Protein AF-A0A4P9YI25-F1 (afdb_monomer)

Structure (mmCIF, N/CA/C/O backbone):
data_AF-A0A4P9YI25-F1
#
_entry.id   AF-A0A4P9YI25-F1
#
loop_
_atom_site.group_PDB
_atom_site.id
_atom_site.type_symbol
_atom_site.label_atom_id
_atom_site.label_alt_id
_atom_site.label_comp_id
_atom_site.label_asym_id
_atom_site.label_entity_id
_atom_site.label_seq_id
_atom_site.pdbx_PDB_ins_code
_atom_site.Cartn_x
_atom_site.Cartn_y
_atom_site.Cartn_z
_atom_site.occupancy
_atom_site.B_iso_or_equiv
_atom_site.auth_seq_id
_atom_site.auth_comp_id
_atom_site.auth_asym_id
_atom_site.auth_atom_id
_atom_site.pdbx_PDB_model_num
ATOM 1 N N . ILE A 1 1 ? -10.752 4.675 5.707 1.00 83.19 1 ILE A N 1
ATOM 2 C CA . ILE A 1 1 ? -9.332 4.410 5.353 1.00 83.19 1 ILE A CA 1
ATOM 3 C C . ILE A 1 1 ? -9.254 3.033 4.707 1.00 83.19 1 ILE A C 1
ATOM 5 O O . ILE A 1 1 ? -9.819 2.102 5.271 1.00 83.19 1 ILE A O 1
ATOM 9 N N . LYS A 1 2 ? -8.596 2.893 3.549 1.00 87.06 2 LYS A N 1
ATOM 10 C CA . LYS A 1 2 ? -8.360 1.588 2.913 1.00 87.06 2 LYS A CA 1
ATOM 11 C C . LYS A 1 2 ? -7.051 0.998 3.466 1.00 87.06 2 LYS A C 1
ATOM 13 O O . LYS A 1 2 ? -5.986 1.517 3.168 1.00 87.06 2 LYS A O 1
ATOM 18 N N . LEU A 1 3 ? -7.127 -0.038 4.310 1.00 88.19 3 LEU A N 1
ATOM 19 C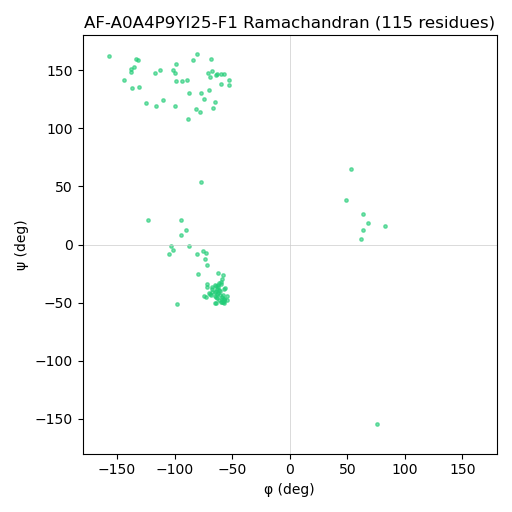 CA . LEU A 1 3 ? -5.961 -0.593 5.034 1.00 88.19 3 LEU A CA 1
ATOM 20 C C . LEU A 1 3 ? -5.086 -1.549 4.203 1.00 88.19 3 LEU A C 1
ATOM 22 O O . LEU A 1 3 ? -4.026 -1.964 4.662 1.00 88.19 3 LEU A O 1
ATOM 26 N N . HIS A 1 4 ? -5.535 -1.917 3.003 1.00 88.12 4 HIS A N 1
ATOM 27 C CA . HIS A 1 4 ? -4.837 -2.830 2.092 1.00 88.12 4 HIS A CA 1
ATOM 28 C C . HIS A 1 4 ? -4.565 -2.193 0.726 1.00 88.12 4 HIS A C 1
ATOM 30 O O . HIS A 1 4 ? -4.339 -2.900 -0.252 1.00 88.12 4 HIS A O 1
ATOM 36 N N . GLY A 1 5 ? -4.575 -0.861 0.655 1.00 87.25 5 GLY A N 1
ATOM 37 C CA . GLY A 1 5 ? -4.484 -0.141 -0.609 1.00 87.25 5 GLY A CA 1
ATOM 38 C C . GLY A 1 5 ? -5.794 -0.171 -1.397 1.00 87.25 5 GLY A C 1
ATOM 39 O O . GLY A 1 5 ? -6.882 -0.260 -0.819 1.00 87.25 5 GLY A O 1
ATOM 40 N N . SER A 1 6 ? -5.696 -0.039 -2.714 1.00 86.31 6 SER A N 1
ATOM 41 C CA . SER A 1 6 ? -6.832 0.211 -3.594 1.00 86.31 6 SER A CA 1
ATOM 42 C C . SER A 1 6 ? -6.578 -0.231 -5.037 1.00 86.31 6 SER A C 1
ATOM 44 O O . SER A 1 6 ? -5.443 -0.468 -5.439 1.00 86.31 6 SER A O 1
ATOM 46 N N . LEU A 1 7 ? -7.665 -0.380 -5.800 1.00 90.31 7 LEU A N 1
ATOM 47 C CA . LEU A 1 7 ? -7.645 -0.753 -7.223 1.00 90.31 7 LEU A CA 1
ATOM 48 C C . LEU A 1 7 ? -7.890 0.439 -8.160 1.00 90.31 7 LEU A C 1
ATOM 50 O O . LEU A 1 7 ? -7.898 0.270 -9.367 1.00 90.31 7 LEU A O 1
ATOM 54 N N . ASP A 1 8 ? -8.105 1.630 -7.604 1.00 92.75 8 ASP A N 1
ATOM 55 C CA . ASP A 1 8 ? -8.217 2.885 -8.361 1.00 92.75 8 ASP A CA 1
ATOM 56 C C . ASP A 1 8 ? -6.856 3.362 -8.887 1.00 92.75 8 ASP A C 1
ATOM 58 O O . ASP A 1 8 ? -6.793 4.234 -9.742 1.00 92.75 8 ASP A O 1
ATOM 62 N N . GLN A 1 9 ? -5.762 2.773 -8.403 1.00 94.56 9 GLN A N 1
ATOM 63 C CA . GLN A 1 9 ? -4.411 3.165 -8.757 1.00 94.56 9 GLN A CA 1
ATOM 64 C C . GLN A 1 9 ? -3.537 1.954 -9.058 1.00 94.56 9 GLN A C 1
ATOM 66 O O . GLN A 1 9 ? -3.704 0.869 -8.493 1.00 94.56 9 GLN A O 1
ATOM 71 N N . VAL A 1 10 ? -2.531 2.179 -9.894 1.00 95.56 10 VAL A N 1
ATOM 72 C CA . VAL A 1 10 ? -1.430 1.254 -10.155 1.00 95.56 10 VAL A CA 1
ATOM 73 C C . VAL A 1 10 ? -0.124 1.830 -9.620 1.00 95.56 10 VAL A C 1
ATOM 75 O O . VAL A 1 10 ? 0.064 3.043 -9.546 1.00 95.56 10 VAL A O 1
ATOM 78 N N . ARG A 1 11 ? 0.798 0.957 -9.215 1.00 94.94 11 ARG A N 1
ATOM 79 C CA . ARG A 1 11 ? 2.088 1.320 -8.626 1.00 94.94 11 ARG A CA 1
ATOM 80 C C . ARG A 1 11 ? 3.227 0.569 -9.301 1.00 94.94 11 ARG A C 1
ATOM 82 O O . ARG A 1 11 ? 3.157 -0.643 -9.492 1.00 94.94 11 ARG A O 1
ATOM 89 N N . CYS A 1 12 ? 4.308 1.283 -9.600 1.00 95.88 12 CYS A N 1
ATOM 90 C CA . CYS A 1 12 ? 5.532 0.681 -10.119 1.00 95.88 12 CYS A CA 1
ATOM 91 C C . CYS A 1 12 ? 6.332 -0.006 -9.009 1.00 95.88 12 CYS A C 1
ATOM 93 O O . CYS A 1 12 ? 6.654 0.610 -7.991 1.00 95.88 12 CYS A O 1
ATOM 95 N N . MET A 1 13 ? 6.744 -1.252 -9.243 1.00 92.50 13 MET A N 1
ATOM 96 C CA . MET A 1 13 ? 7.575 -2.005 -8.294 1.00 92.50 13 MET A CA 1
ATOM 97 C C . MET A 1 13 ? 9.028 -1.518 -8.203 1.00 92.50 13 MET A C 1
ATOM 99 O O . MET A 1 13 ? 9.722 -1.843 -7.244 1.00 92.50 13 MET A O 1
ATOM 103 N N . THR A 1 14 ? 9.502 -0.746 -9.182 1.00 94.50 14 THR A N 1
ATOM 104 C CA . THR A 1 14 ? 10.895 -0.279 -9.238 1.00 94.50 14 THR A CA 1
ATOM 105 C C . THR A 1 14 ? 11.052 1.136 -8.694 1.00 94.50 14 THR A C 1
ATOM 107 O O . THR A 1 14 ? 11.902 1.371 -7.842 1.00 94.50 14 THR A O 1
ATOM 110 N N . CYS A 1 15 ? 10.245 2.090 -9.167 1.00 94.44 15 CYS A N 1
ATOM 111 C CA . CYS A 1 15 ? 10.366 3.495 -8.762 1.00 94.44 15 CYS A CA 1
ATOM 112 C C . CYS A 1 15 ? 9.329 3.940 -7.725 1.00 94.44 15 CYS A C 1
ATOM 114 O O . CYS A 1 15 ? 9.401 5.071 -7.261 1.00 94.44 15 CYS A O 1
ATOM 116 N N . SER A 1 16 ? 8.372 3.081 -7.353 1.00 93.38 16 SER A N 1
ATOM 117 C CA . SER A 1 16 ? 7.270 3.399 -6.432 1.00 93.38 16 SER A CA 1
ATOM 118 C C . SER A 1 16 ? 6.300 4.503 -6.873 1.00 93.38 16 SER A C 1
ATOM 120 O O . SER A 1 16 ? 5.388 4.802 -6.102 1.00 93.38 16 SER A O 1
ATOM 122 N N . ASN A 1 17 ? 6.423 5.058 -8.086 1.00 94.81 17 ASN A N 1
ATOM 123 C CA . ASN A 1 17 ? 5.420 5.985 -8.619 1.00 94.81 17 ASN A CA 1
ATOM 124 C C . ASN A 1 17 ? 4.050 5.312 -8.719 1.00 94.81 17 ASN A C 1
ATOM 126 O O . ASN A 1 17 ? 3.956 4.110 -8.989 1.00 94.81 17 ASN A O 1
ATOM 130 N N . THR A 1 18 ? 3.015 6.117 -8.501 1.00 94.62 18 THR A N 1
ATOM 131 C CA . THR A 1 18 ? 1.610 5.718 -8.585 1.00 94.62 18 THR A CA 1
ATOM 132 C C . THR A 1 18 ? 0.920 6.492 -9.697 1.00 94.62 18 THR A C 1
ATOM 134 O O . THR A 1 18 ? 1.288 7.633 -9.977 1.00 94.62 18 THR A O 1
ATOM 137 N N . PHE A 1 19 ? -0.048 5.846 -10.335 1.00 94.81 19 PHE A N 1
ATOM 138 C CA . PHE A 1 19 ? -0.850 6.391 -11.426 1.00 94.81 19 PHE A CA 1
ATOM 139 C C . PHE A 1 19 ? -2.301 5.976 -11.201 1.00 94.81 19 PHE A C 1
ATOM 141 O O . PHE A 1 19 ? -2.544 4.925 -10.602 1.00 94.81 19 PHE A O 1
ATOM 148 N N . GLU A 1 20 ? -3.250 6.782 -11.665 1.00 96.31 20 GLU A N 1
ATOM 149 C CA . GLU A 1 20 ? -4.650 6.357 -11.722 1.00 96.31 20 GLU A CA 1
ATOM 150 C C . GLU A 1 20 ? -4.785 5.173 -12.684 1.00 96.31 20 GLU A C 1
ATOM 152 O O . GLU A 1 20 ? -4.031 5.048 -13.654 1.00 96.31 20 GLU A O 1
ATOM 157 N N . ILE A 1 21 ? -5.709 4.267 -12.379 1.00 94.88 21 ILE A N 1
ATOM 158 C CA . ILE A 1 21 ? -6.011 3.150 -13.266 1.00 94.88 21 ILE A CA 1
ATOM 159 C C . ILE A 1 21 ? -6.710 3.666 -14.532 1.00 94.88 21 ILE A C 1
ATOM 161 O O . ILE A 1 21 ? -7.504 4.602 -14.486 1.00 94.88 21 ILE A O 1
ATOM 165 N N . GLU A 1 22 ? -6.414 3.033 -15.663 1.00 95.56 22 GLU A N 1
ATOM 166 C CA . GLU A 1 22 ? -6.999 3.343 -16.974 1.00 95.56 22 GLU A CA 1
ATOM 167 C C . GLU A 1 22 ? -7.450 2.030 -17.617 1.00 95.56 22 GLU A C 1
ATOM 169 O O . GLU A 1 22 ? -6.925 0.972 -17.260 1.00 95.56 22 GLU A O 1
ATOM 174 N N . ASP A 1 23 ? -8.367 2.090 -18.582 1.00 95.62 23 ASP A N 1
ATOM 175 C CA . ASP A 1 23 ? -8.907 0.899 -19.257 1.00 95.62 23 ASP A CA 1
ATOM 176 C C . ASP A 1 23 ? -7.799 0.043 -19.891 1.00 95.62 23 ASP A C 1
ATOM 178 O O . ASP A 1 23 ? -7.798 -1.177 -19.754 1.00 95.62 23 ASP A O 1
ATOM 182 N N . SER A 1 24 ? -6.768 0.683 -20.452 1.00 94.50 24 SER A N 1
ATOM 183 C CA . SER A 1 24 ? -5.584 0.016 -21.013 1.00 94.50 24 SER A CA 1
ATOM 184 C C . SER A 1 24 ? -4.809 -0.822 -19.984 1.00 94.50 24 SER A C 1
ATOM 186 O O . SER A 1 24 ? -4.252 -1.872 -20.310 1.00 94.50 24 SER A O 1
ATOM 188 N N . HIS A 1 25 ? -4.775 -0.382 -18.721 1.00 95.69 25 HIS A N 1
ATOM 189 C CA . HIS A 1 25 ? -4.176 -1.156 -17.639 1.00 95.69 25 HIS A CA 1
ATOM 190 C C . HIS A 1 25 ? -5.019 -2.395 -17.341 1.00 95.69 25 HIS A C 1
ATOM 192 O O . HIS A 1 25 ? -4.460 -3.469 -17.134 1.00 95.69 25 HIS A O 1
ATOM 198 N N . VAL A 1 26 ? -6.347 -2.243 -17.315 1.00 94.88 26 VAL A N 1
ATOM 199 C CA . VAL A 1 26 ? -7.283 -3.337 -17.031 1.00 94.88 26 VAL A CA 1
ATOM 200 C C . VAL A 1 26 ? -7.197 -4.405 -18.116 1.00 94.88 26 VAL A C 1
ATOM 202 O O . VAL A 1 26 ? -6.968 -5.562 -17.779 1.00 94.88 26 VAL A O 1
ATOM 205 N N . GLU A 1 27 ? -7.271 -4.013 -19.390 1.00 96.31 27 GLU A N 1
ATOM 206 C CA . GLU A 1 27 ? -7.130 -4.915 -20.542 1.00 96.31 27 GLU A CA 1
ATOM 207 C C . GLU A 1 27 ? -5.818 -5.714 -20.468 1.00 96.31 27 GLU A C 1
ATOM 209 O O . GLU A 1 27 ? -5.823 -6.941 -20.540 1.00 96.31 27 GLU A O 1
ATOM 214 N N . SER A 1 28 ? -4.695 -5.036 -20.204 1.00 95.31 28 SER A N 1
ATOM 215 C CA . SER A 1 28 ? -3.387 -5.688 -20.036 1.00 95.31 28 SER A CA 1
ATOM 216 C C . SER A 1 28 ? -3.392 -6.726 -18.904 1.00 95.31 28 SER A C 1
ATOM 218 O O . SER A 1 28 ? -2.895 -7.842 -19.073 1.00 95.31 28 SER A O 1
ATOM 220 N N . PHE A 1 29 ? -3.998 -6.398 -17.756 1.00 95.19 29 PHE A N 1
ATOM 221 C CA . PHE A 1 29 ? -4.099 -7.330 -16.633 1.00 95.19 29 PHE A CA 1
ATOM 222 C C . PHE A 1 29 ? -5.008 -8.528 -16.934 1.00 95.19 29 PHE A C 1
ATOM 224 O O . PHE A 1 29 ? -4.697 -9.635 -16.490 1.00 95.19 29 PHE A O 1
ATOM 231 N N . GLU A 1 30 ? -6.100 -8.335 -17.675 1.00 95.56 30 GLU A N 1
ATOM 232 C CA . GLU A 1 30 ? -6.995 -9.417 -18.107 1.00 95.56 30 GLU A CA 1
ATOM 233 C C . GLU A 1 30 ? -6.297 -10.391 -19.062 1.00 95.56 30 GLU A C 1
ATOM 235 O O . GLU A 1 30 ? -6.496 -11.604 -18.968 1.00 95.56 30 GLU A O 1
ATOM 240 N N . GLU A 1 31 ? -5.403 -9.883 -19.909 1.00 96.81 31 GLU A N 1
ATOM 241 C CA . GLU A 1 31 ? -4.542 -10.690 -20.777 1.00 96.81 31 GLU A CA 1
ATOM 242 C C . GLU A 1 31 ? -3.371 -11.360 -20.030 1.00 96.81 31 GLU A C 1
ATOM 244 O O . GLU A 1 31 ? -2.642 -12.174 -20.600 1.00 96.81 31 GLU A O 1
ATOM 249 N N . GLY A 1 32 ? -3.192 -11.062 -18.738 1.00 95.62 32 GLY A N 1
ATOM 250 C CA . GLY A 1 32 ? -2.128 -11.620 -17.902 1.00 95.62 32 GLY A CA 1
ATOM 251 C C . GLY A 1 32 ? -0.784 -10.900 -18.033 1.00 95.62 32 GLY A C 1
ATOM 252 O O . GLY A 1 32 ? 0.241 -11.431 -17.591 1.00 95.62 32 GLY A O 1
ATOM 253 N N . PHE A 1 33 ? -0.770 -9.696 -18.605 1.00 95.12 33 PHE A N 1
ATOM 254 C CA . PHE A 1 33 ? 0.419 -8.865 -18.739 1.00 95.12 33 PHE A CA 1
ATOM 255 C C . PHE A 1 33 ? 0.481 -7.782 -17.657 1.00 95.12 33 PHE A C 1
ATOM 257 O O . PHE A 1 33 ? -0.521 -7.262 -17.172 1.00 95.12 33 PHE A O 1
ATOM 264 N N . ALA A 1 34 ? 1.705 -7.438 -17.253 1.00 95.25 34 ALA A N 1
ATOM 265 C CA . ALA A 1 34 ? 1.958 -6.293 -16.391 1.00 95.25 34 ALA A CA 1
ATOM 266 C C . ALA A 1 34 ? 2.438 -5.126 -17.272 1.00 95.25 34 ALA A C 1
ATOM 268 O O . ALA A 1 34 ? 3.476 -5.267 -17.924 1.00 95.25 34 ALA A O 1
ATOM 269 N N . PRO A 1 35 ? 1.728 -3.986 -17.316 1.00 96.31 35 PRO A N 1
ATOM 270 C CA . PRO A 1 35 ? 2.127 -2.858 -18.144 1.00 96.31 35 PRO A CA 1
ATOM 271 C C . PRO A 1 35 ? 3.426 -2.221 -17.632 1.00 96.31 35 PRO A C 1
ATOM 273 O O . PRO A 1 35 ? 3.724 -2.226 -16.433 1.00 96.31 35 PRO A O 1
ATOM 276 N N . GLU A 1 36 ? 4.222 -1.666 -18.543 1.00 96.81 36 GLU A N 1
ATOM 277 C CA . GLU A 1 36 ? 5.463 -0.972 -18.197 1.00 96.81 36 GLU A CA 1
ATOM 278 C C . GLU A 1 36 ? 5.195 0.372 -17.508 1.00 96.81 36 GLU A C 1
ATOM 280 O O . GLU A 1 36 ? 4.241 1.088 -17.804 1.00 96.81 36 GLU A O 1
ATOM 285 N N . CYS A 1 37 ? 6.080 0.761 -16.592 1.00 97.81 37 CYS A 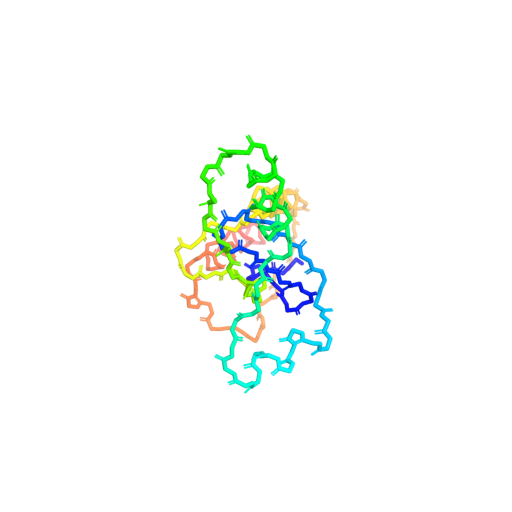N 1
ATOM 286 C CA . CYS A 1 37 ? 5.995 2.054 -15.933 1.00 97.81 37 CYS A CA 1
ATOM 287 C C . CYS A 1 37 ? 6.505 3.169 -16.849 1.00 97.81 37 CYS A C 1
ATOM 289 O O . CYS A 1 37 ? 7.712 3.283 -17.089 1.00 97.81 37 CYS A O 1
ATOM 291 N N . ILE A 1 38 ? 5.606 4.068 -17.252 1.00 96.50 38 ILE A N 1
ATOM 292 C CA . ILE A 1 38 ? 5.938 5.200 -18.124 1.00 96.50 38 ILE A CA 1
ATOM 293 C C . ILE A 1 38 ? 7.040 6.096 -17.541 1.00 96.50 38 ILE A C 1
ATOM 295 O O . ILE A 1 38 ? 7.967 6.482 -18.249 1.00 96.50 38 ILE A O 1
ATOM 299 N N . SER A 1 39 ? 7.046 6.331 -16.222 1.00 97.38 39 SER A N 1
ATOM 300 C CA . SER A 1 39 ? 8.128 7.090 -15.576 1.00 97.38 39 SER A CA 1
ATOM 301 C C . SER A 1 39 ? 9.485 6.389 -15.677 1.00 97.38 39 SER A C 1
ATOM 303 O O . SER A 1 39 ? 10.514 7.055 -15.803 1.00 97.38 39 SER A O 1
ATOM 305 N N . CYS A 1 40 ? 9.516 5.053 -15.613 1.00 97.81 40 CYS A N 1
ATOM 306 C CA . CYS A 1 40 ? 10.750 4.291 -15.795 1.00 97.81 40 CYS A CA 1
ATOM 307 C C . CYS A 1 40 ? 11.225 4.343 -17.252 1.00 97.81 40 CYS A C 1
ATOM 309 O O . CYS A 1 40 ? 12.420 4.539 -17.474 1.00 97.81 40 CYS A O 1
ATOM 311 N N . VAL A 1 41 ? 10.309 4.228 -18.220 1.00 97.62 41 VAL A N 1
ATOM 312 C CA . VAL A 1 41 ? 10.605 4.350 -19.658 1.00 97.62 41 VAL A CA 1
ATOM 313 C C . VAL A 1 41 ? 11.187 5.729 -19.974 1.00 97.62 41 VAL A C 1
ATOM 315 O O . VAL A 1 41 ? 12.263 5.838 -20.564 1.00 97.62 41 VAL A O 1
ATOM 318 N N . GLU A 1 42 ? 10.546 6.802 -19.508 1.00 97.19 42 GLU A N 1
ATOM 319 C CA . GLU A 1 42 ? 11.035 8.170 -19.703 1.00 97.19 42 GLU A CA 1
ATOM 320 C C . GLU A 1 42 ? 12.399 8.404 -19.047 1.00 97.19 42 GLU A C 1
ATOM 322 O O . GLU A 1 42 ? 13.283 9.045 -19.628 1.00 97.19 42 GLU A O 1
ATOM 327 N N . TYR A 1 43 ? 12.594 7.883 -17.832 1.00 96.69 43 TYR A N 1
ATOM 328 C CA . TYR A 1 43 ? 13.876 7.973 -17.141 1.00 96.69 43 TYR A CA 1
ATOM 329 C C . TYR A 1 43 ? 14.975 7.229 -17.905 1.00 96.69 43 TYR A C 1
ATOM 331 O O . TYR A 1 43 ? 16.083 7.751 -18.063 1.00 96.69 43 TYR A O 1
ATOM 339 N N . GLN A 1 44 ? 14.671 6.035 -18.418 1.00 97.62 44 GLN A N 1
ATOM 340 C CA . GLN A 1 44 ? 15.590 5.248 -19.231 1.00 97.62 44 GLN A CA 1
ATOM 341 C C . GLN A 1 44 ? 15.968 5.995 -20.516 1.00 97.62 44 GLN A C 1
ATOM 343 O O . GLN A 1 44 ? 17.159 6.143 -20.800 1.00 97.62 44 GLN A O 1
ATOM 348 N N . LYS A 1 45 ? 14.987 6.551 -21.237 1.00 97.38 45 LYS A N 1
ATOM 349 C CA . LYS A 1 45 ? 15.208 7.331 -22.462 1.00 97.38 45 LYS A CA 1
ATOM 350 C C . LYS A 1 45 ? 16.150 8.517 -22.226 1.00 97.38 45 LYS A C 1
ATOM 352 O O . LYS A 1 45 ? 17.187 8.613 -22.880 1.00 97.38 45 LYS A O 1
ATOM 357 N N . LYS A 1 46 ? 15.885 9.332 -21.195 1.00 97.06 46 LYS A N 1
ATOM 358 C CA . LYS A 1 46 ? 16.747 10.471 -20.805 1.00 97.06 46 LYS A CA 1
ATOM 359 C C . LYS A 1 46 ? 18.177 10.048 -20.449 1.00 97.06 46 LYS A C 1
ATOM 361 O O . LYS A 1 46 ? 19.115 10.835 -20.577 1.00 97.06 46 LYS A O 1
ATOM 366 N N . ARG A 1 47 ? 18.371 8.829 -19.935 1.00 96.19 47 ARG A N 1
ATOM 367 C CA . ARG A 1 47 ? 19.701 8.282 -19.617 1.00 96.19 47 ARG A CA 1
ATOM 368 C C . ARG A 1 47 ? 20.457 7.881 -20.880 1.00 96.19 47 ARG A C 1
ATOM 370 O O . ARG A 1 47 ? 21.633 8.228 -20.986 1.00 96.19 47 ARG A O 1
ATOM 377 N N . ILE A 1 48 ? 19.785 7.212 -21.814 1.00 97.00 48 ILE A N 1
ATOM 378 C CA . ILE A 1 48 ? 20.357 6.787 -23.098 1.00 97.00 48 ILE A CA 1
ATOM 379 C C . ILE A 1 48 ? 20.750 8.001 -23.944 1.00 97.00 48 ILE A C 1
ATOM 381 O O . ILE A 1 48 ? 21.872 8.052 -24.437 1.00 97.00 48 ILE A O 1
ATOM 385 N N . GLU A 1 49 ? 19.889 9.020 -24.029 1.00 96.94 49 GLU A N 1
ATOM 386 C CA . GLU A 1 49 ? 20.166 10.275 -24.755 1.00 96.94 49 GLU A CA 1
ATOM 387 C C . GLU A 1 49 ? 21.420 11.000 -24.236 1.00 96.94 49 GLU A C 1
ATOM 389 O O . GLU A 1 49 ? 22.091 11.714 -24.974 1.00 96.94 49 GLU A O 1
ATOM 394 N N . ARG A 1 50 ? 21.782 10.780 -22.967 1.00 96.81 50 ARG A N 1
ATOM 395 C CA . ARG A 1 50 ? 23.005 11.309 -22.339 1.00 96.81 50 ARG A CA 1
ATOM 396 C C . ARG A 1 50 ? 24.216 10.378 -22.482 1.00 96.81 50 ARG A C 1
ATOM 398 O O . ARG A 1 50 ? 25.193 10.551 -21.755 1.00 96.81 50 ARG A O 1
ATOM 405 N N . GLY A 1 51 ? 24.138 9.353 -23.332 1.00 96.06 51 GLY A N 1
ATOM 406 C CA . GLY A 1 51 ? 25.192 8.355 -23.534 1.00 96.06 51 GLY A CA 1
ATOM 407 C C . GLY A 1 51 ? 25.429 7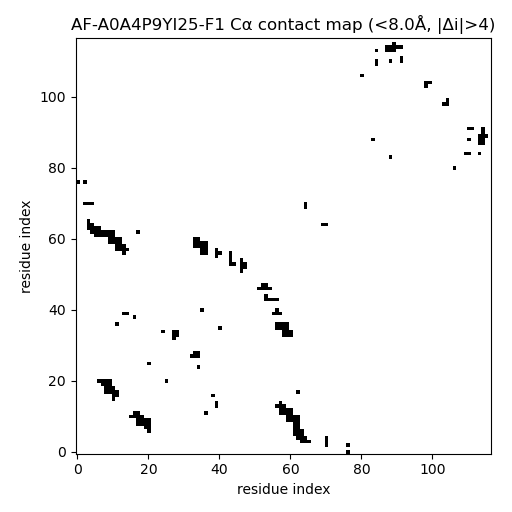.442 -22.327 1.00 96.06 51 GLY A C 1
ATOM 408 O O . GLY A 1 51 ? 26.499 6.850 -22.198 1.00 96.06 51 GLY A O 1
ATOM 409 N N . ARG A 1 52 ? 24.471 7.346 -21.394 1.00 96.44 52 ARG A N 1
ATOM 410 C CA . ARG A 1 52 ? 24.596 6.507 -20.193 1.00 96.44 52 ARG A CA 1
ATOM 411 C C . ARG A 1 52 ? 23.881 5.174 -20.389 1.00 96.44 52 ARG A C 1
ATOM 413 O O . ARG A 1 52 ? 22.908 5.077 -21.128 1.00 96.44 52 ARG A O 1
ATOM 420 N N . ARG A 1 53 ? 24.315 4.155 -19.637 1.00 95.44 53 ARG A N 1
ATOM 421 C CA . ARG A 1 53 ? 23.653 2.841 -19.595 1.00 95.44 53 ARG A CA 1
ATOM 422 C C . ARG A 1 53 ? 22.157 2.975 -19.276 1.00 95.44 53 ARG A C 1
ATOM 424 O O . ARG A 1 53 ? 21.789 3.706 -18.349 1.00 95.44 53 ARG A O 1
ATOM 431 N N . ALA A 1 54 ? 21.346 2.208 -20.003 1.00 95.38 54 ALA A N 1
ATOM 432 C CA . ALA A 1 54 ? 19.914 2.058 -19.788 1.00 95.38 54 ALA A CA 1
ATOM 433 C C . ALA A 1 54 ? 19.624 1.348 -18.442 1.00 95.38 54 ALA A C 1
ATOM 435 O O . ALA A 1 54 ? 20.059 0.206 -18.257 1.00 95.38 54 ALA A O 1
ATOM 436 N N . PRO A 1 55 ? 18.943 1.998 -17.478 1.00 95.06 55 PRO A N 1
ATOM 437 C CA . PRO A 1 55 ? 18.407 1.317 -16.295 1.00 95.06 55 PRO A CA 1
ATOM 438 C C . PRO A 1 55 ? 17.250 0.373 -16.674 1.00 95.06 55 PRO A C 1
ATOM 440 O O . PRO A 1 55 ? 16.655 0.561 -17.733 1.00 95.06 55 PRO A O 1
ATOM 443 N N . PRO A 1 56 ? 16.902 -0.620 -15.837 1.00 95.38 56 PRO A N 1
ATOM 444 C CA . PRO A 1 56 ? 15.731 -1.462 -16.080 1.00 95.38 56 PRO A CA 1
ATOM 445 C C . PRO A 1 56 ? 14.431 -0.645 -16.024 1.00 95.38 56 PRO A C 1
ATOM 447 O O . PRO A 1 56 ? 14.315 0.297 -15.235 1.00 95.38 56 PRO A O 1
ATOM 450 N N . VAL A 1 57 ? 13.455 -1.031 -16.847 1.00 97.62 57 VAL A N 1
ATOM 451 C CA . VAL A 1 57 ? 12.082 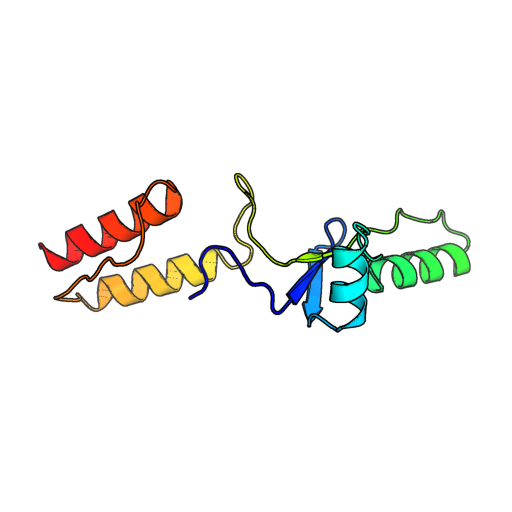-0.519 -16.780 1.00 97.62 57 VAL A CA 1
ATOM 452 C C . VAL A 1 57 ? 11.297 -1.378 -15.793 1.00 97.62 57 VAL A C 1
ATOM 454 O O . VAL A 1 57 ? 11.378 -2.603 -15.833 1.00 97.62 57 VAL A O 1
ATOM 457 N N . GLY A 1 58 ? 10.600 -0.733 -14.859 1.00 97.12 58 GLY A N 1
ATOM 458 C CA . GLY A 1 58 ? 9.742 -1.423 -13.899 1.00 97.12 58 GLY A CA 1
ATOM 459 C C . GLY A 1 58 ? 8.355 -1.701 -14.464 1.00 97.12 58 GLY A C 1
ATOM 460 O O . GLY A 1 58 ? 7.904 -0.994 -15.361 1.00 97.12 58 GLY A O 1
ATOM 461 N N . PHE A 1 59 ? 7.662 -2.671 -13.877 1.00 97.44 59 PHE A N 1
ATOM 462 C CA . PHE A 1 59 ? 6.278 -2.999 -14.212 1.00 97.44 59 PHE A CA 1
ATOM 463 C C . PHE A 1 59 ? 5.298 -2.432 -13.183 1.00 97.44 59 PHE A C 1
ATOM 465 O O . PHE A 1 59 ? 5.628 -2.264 -11.998 1.00 97.44 59 PHE A O 1
ATOM 472 N N . LEU A 1 60 ? 4.097 -2.122 -13.661 1.00 96.94 60 LEU A N 1
ATOM 473 C CA . LEU A 1 60 ? 2.970 -1.644 -12.878 1.00 96.94 60 LEU A CA 1
ATOM 474 C C . LEU A 1 60 ? 2.146 -2.825 -12.365 1.00 96.94 60 LEU A C 1
ATOM 476 O O . LEU A 1 60 ? 1.927 -3.814 -13.060 1.00 96.94 60 LEU A O 1
ATOM 480 N N . ARG A 1 61 ? 1.663 -2.692 -11.133 1.00 94.75 61 ARG A N 1
ATOM 481 C CA . ARG A 1 61 ? 0.689 -3.596 -10.515 1.00 94.75 61 ARG A CA 1
ATOM 482 C C . ARG A 1 61 ? -0.412 -2.783 -9.836 1.00 94.75 61 ARG A C 1
ATOM 484 O O . ARG A 1 61 ? -0.144 -1.633 -9.484 1.00 94.75 61 ARG A O 1
ATOM 491 N N . PRO A 1 62 ? -1.595 -3.352 -9.564 1.00 94.44 62 PRO A N 1
ATOM 492 C CA . PRO A 1 62 ? -2.588 -2.689 -8.722 1.00 94.44 62 PRO A CA 1
ATOM 493 C C . PRO A 1 62 ? -1.988 -2.247 -7.380 1.00 94.44 62 PRO A C 1
ATOM 495 O O . PRO A 1 62 ? -1.165 -2.964 -6.793 1.00 94.44 62 PRO A O 1
ATOM 498 N N . ASN A 1 63 ? -2.394 -1.077 -6.884 1.00 93.12 63 ASN A N 1
ATOM 499 C CA . ASN A 1 63 ? -1.866 -0.448 -5.670 1.00 93.12 63 ASN A CA 1
ATOM 500 C C . ASN A 1 63 ? -2.424 -1.091 -4.386 1.00 93.12 63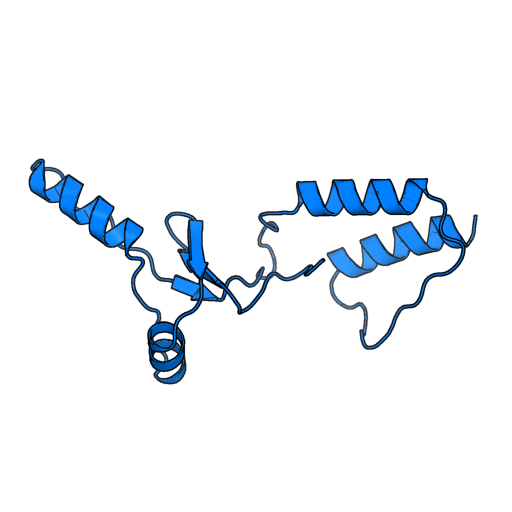 ASN A C 1
ATOM 502 O O . ASN A 1 63 ? -2.967 -0.429 -3.502 1.00 93.12 63 ASN A O 1
ATOM 506 N N . VAL A 1 64 ? -2.279 -2.409 -4.280 1.00 91.75 64 VAL A N 1
ATOM 507 C CA . VAL A 1 64 ? -2.642 -3.200 -3.104 1.00 91.75 64 VAL A CA 1
ATOM 508 C C . VAL A 1 64 ? -1.413 -3.478 -2.248 1.00 91.75 64 VAL A C 1
ATOM 510 O O . VAL A 1 64 ? -0.328 -3.766 -2.762 1.00 91.75 64 VAL A O 1
ATOM 513 N N . VAL A 1 65 ? -1.575 -3.420 -0.931 1.00 88.94 65 VAL A N 1
ATOM 514 C CA . VAL A 1 65 ? -0.496 -3.723 0.015 1.00 88.94 65 VAL A CA 1
ATOM 515 C C . VAL A 1 65 ? -0.391 -5.232 0.174 1.00 88.94 65 VAL A C 1
ATOM 517 O O . VAL A 1 65 ? -1.332 -5.879 0.643 1.00 88.94 65 VAL A O 1
ATOM 520 N N . LEU A 1 66 ? 0.749 -5.790 -0.231 1.00 86.88 66 LEU A N 1
ATOM 521 C CA . LEU A 1 66 ? 0.996 -7.226 -0.156 1.00 86.88 66 LEU A CA 1
ATOM 522 C C . LEU A 1 66 ? 1.408 -7.646 1.256 1.00 86.88 66 LEU A C 1
ATOM 524 O O . LEU A 1 66 ? 1.790 -6.835 2.103 1.00 86.88 66 LEU A O 1
ATOM 528 N N . TYR A 1 67 ? 1.340 -8.949 1.524 1.00 82.31 67 TYR A N 1
ATOM 529 C CA . TYR A 1 67 ? 1.863 -9.483 2.776 1.00 82.31 67 TYR A CA 1
ATOM 530 C C . TYR A 1 67 ? 3.356 -9.181 2.906 1.00 82.31 67 TYR A C 1
ATOM 532 O O . TYR A 1 67 ? 4.114 -9.332 1.951 1.00 82.31 67 TYR A O 1
ATOM 540 N N . ASN A 1 68 ? 3.764 -8.787 4.112 1.00 79.38 68 ASN A N 1
ATOM 541 C CA . ASN A 1 68 ? 5.131 -8.373 4.441 1.00 79.38 68 ASN A CA 1
ATOM 542 C C . ASN A 1 68 ? 5.613 -7.104 3.712 1.00 79.38 68 ASN A C 1
ATOM 544 O O . ASN A 1 68 ? 6.798 -6.785 3.773 1.00 79.38 68 ASN A O 1
ATOM 548 N N . GLU A 1 69 ? 4.717 -6.359 3.062 1.00 83.31 69 GLU A N 1
ATOM 549 C CA . GLU A 1 69 ? 5.010 -5.027 2.543 1.00 83.31 69 GLU A CA 1
ATOM 550 C C . GLU A 1 69 ? 4.611 -3.962 3.569 1.00 83.31 69 GLU A C 1
ATOM 552 O O . GLU A 1 69 ? 3.568 -4.051 4.224 1.00 83.31 69 GLU A O 1
ATOM 557 N N . ASN A 1 70 ? 5.432 -2.920 3.693 1.00 81.25 70 ASN A N 1
ATOM 558 C CA . ASN A 1 70 ? 5.056 -1.755 4.478 1.00 81.25 70 ASN A CA 1
ATOM 559 C C . ASN A 1 70 ? 3.952 -0.982 3.759 1.00 81.25 70 ASN A C 1
ATOM 561 O O . ASN A 1 70 ? 4.056 -0.677 2.570 1.00 81.25 70 ASN A O 1
ATOM 565 N N . HIS A 1 71 ? 2.911 -0.612 4.501 1.00 83.94 71 HIS A N 1
ATOM 566 C CA . HIS A 1 71 ? 1.867 0.244 3.962 1.00 83.94 71 HIS A CA 1
ATOM 567 C C . HIS A 1 71 ? 2.469 1.628 3.642 1.00 83.94 71 HIS A C 1
ATOM 569 O O . HIS A 1 71 ? 2.974 2.274 4.563 1.00 83.94 71 HIS A O 1
ATOM 575 N N . PRO A 1 72 ? 2.395 2.137 2.395 1.00 83.75 72 PRO A N 1
ATOM 576 C CA . PRO A 1 72 ? 3.000 3.427 2.038 1.00 83.75 72 PRO A CA 1
ATOM 577 C C . PRO A 1 72 ? 2.434 4.597 2.860 1.00 83.75 72 PRO A C 1
ATOM 579 O O . PRO A 1 72 ? 3.154 5.523 3.207 1.00 83.75 72 PRO A O 1
ATOM 582 N N . SER A 1 73 ? 1.158 4.524 3.242 1.00 85.75 73 SER A N 1
ATOM 583 C CA . SER A 1 73 ? 0.507 5.474 4.163 1.00 85.75 73 SER A CA 1
ATOM 584 C C . SER A 1 73 ? 0.503 5.041 5.641 1.00 85.75 73 SER A C 1
ATOM 586 O O . SER A 1 73 ? -0.358 5.491 6.393 1.00 85.75 73 SER A O 1
ATOM 588 N N . GLY A 1 74 ? 1.400 4.144 6.065 1.00 87.06 74 GLY A N 1
ATOM 589 C CA . GLY A 1 74 ? 1.394 3.557 7.414 1.00 87.06 74 GLY A CA 1
ATOM 590 C C . GLY A 1 74 ? 1.394 4.595 8.541 1.00 87.06 74 GLY A C 1
ATOM 591 O O . GLY A 1 74 ? 0.574 4.505 9.454 1.00 87.06 74 GLY A O 1
ATOM 592 N N . ASP A 1 75 ? 2.224 5.632 8.423 1.00 88.88 75 ASP A N 1
ATOM 593 C CA . ASP A 1 75 ? 2.315 6.708 9.421 1.00 88.88 75 ASP A CA 1
ATOM 594 C C . ASP A 1 75 ? 1.016 7.515 9.519 1.00 88.88 75 ASP A C 1
ATOM 596 O O . ASP A 1 75 ? 0.540 7.836 10.610 1.00 88.88 75 ASP A O 1
ATOM 600 N N . ILE A 1 76 ? 0.391 7.796 8.372 1.00 90.38 76 ILE A N 1
ATOM 601 C CA . ILE A 1 76 ? -0.892 8.503 8.310 1.00 90.38 76 ILE A CA 1
ATOM 602 C C . ILE A 1 76 ? -1.970 7.660 8.992 1.00 90.38 76 ILE A C 1
ATOM 604 O O . ILE A 1 76 ? -2.713 8.185 9.823 1.00 90.38 76 ILE A O 1
ATOM 608 N N . ILE A 1 77 ? -2.020 6.357 8.694 1.00 90.31 77 ILE A N 1
ATOM 609 C CA . ILE A 1 77 ? -2.964 5.421 9.313 1.00 90.31 77 ILE A CA 1
ATOM 610 C C . ILE A 1 77 ? -2.771 5.401 10.829 1.00 90.31 77 ILE A C 1
ATOM 612 O O . ILE A 1 77 ? -3.749 5.584 11.548 1.00 90.31 77 ILE A O 1
ATOM 616 N N . SER A 1 78 ? -1.534 5.254 11.315 1.00 90.56 78 SER A N 1
ATOM 617 C CA . SER A 1 78 ? -1.240 5.277 12.754 1.00 90.56 78 SER A CA 1
ATOM 618 C C . SER A 1 78 ? -1.709 6.582 13.392 1.00 90.56 78 SER A C 1
ATOM 620 O O . SER A 1 78 ? -2.426 6.561 14.386 1.00 90.56 78 SER A O 1
ATOM 622 N N . SER A 1 79 ? -1.400 7.724 12.769 1.00 93.56 79 SER A N 1
ATOM 623 C CA . SER A 1 79 ? -1.803 9.035 13.285 1.00 93.56 79 SER A CA 1
ATOM 624 C C . SER A 1 79 ? -3.324 9.212 13.357 1.00 93.56 79 SER A C 1
ATOM 626 O O . SER A 1 79 ? -3.823 9.884 14.260 1.00 93.56 79 S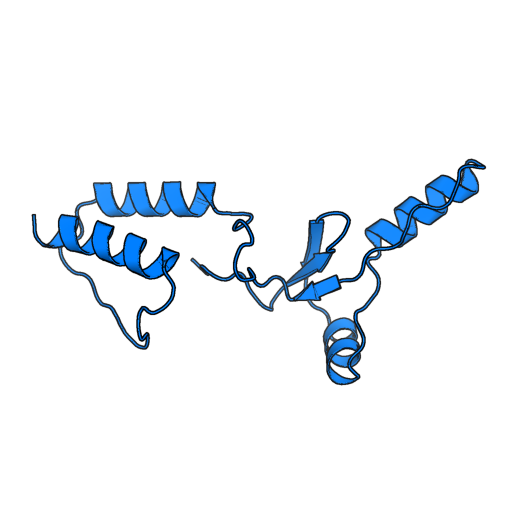ER A O 1
ATOM 628 N N . MET A 1 80 ? -4.073 8.633 12.411 1.00 92.69 80 MET A N 1
ATOM 629 C CA . MET A 1 80 ? -5.536 8.664 12.408 1.00 92.69 80 MET A CA 1
ATOM 630 C C . MET A 1 80 ? -6.104 7.742 13.486 1.00 92.69 80 MET A C 1
ATOM 632 O O . MET A 1 80 ? -6.955 8.177 14.254 1.00 92.69 80 MET A O 1
ATOM 636 N N . VAL A 1 81 ? -5.569 6.524 13.609 1.00 93.12 81 VAL A N 1
ATOM 637 C CA . VAL A 1 81 ? -5.940 5.578 14.671 1.00 93.12 81 VAL A CA 1
ATOM 638 C C . VAL A 1 81 ? -5.723 6.198 16.052 1.00 93.12 81 VAL A C 1
ATOM 640 O O . VAL A 1 81 ? -6.632 6.183 16.877 1.00 93.12 81 VAL A O 1
ATOM 643 N N . ASP A 1 82 ? -4.571 6.831 16.286 1.00 94.56 82 ASP A N 1
ATOM 644 C CA . ASP A 1 82 ? -4.270 7.498 17.556 1.00 94.56 82 ASP A CA 1
ATOM 645 C C . ASP A 1 82 ? -5.225 8.663 17.845 1.00 94.56 82 ASP A C 1
ATOM 647 O O . ASP A 1 82 ? -5.624 8.880 18.992 1.00 94.56 82 ASP A O 1
ATOM 651 N N . LYS A 1 83 ? -5.601 9.433 16.816 1.00 95.81 83 LYS A N 1
ATOM 652 C CA . LYS A 1 83 ? -6.584 10.520 16.947 1.00 95.81 83 LYS A CA 1
ATOM 653 C C . LYS A 1 83 ? -7.963 9.982 17.313 1.00 95.81 83 LYS A C 1
ATOM 655 O O . LYS A 1 83 ? -8.596 10.542 18.206 1.00 95.81 83 LYS A O 1
ATOM 660 N N . ASP A 1 84 ? -8.408 8.914 16.661 1.00 94.94 84 ASP A N 1
ATOM 661 C CA . ASP A 1 84 ? -9.716 8.315 16.918 1.00 94.94 84 ASP A CA 1
ATOM 662 C C . ASP A 1 84 ? -9.767 7.677 18.311 1.00 94.94 84 ASP A C 1
ATOM 664 O O . ASP A 1 84 ? -10.721 7.903 19.047 1.00 94.94 84 ASP A O 1
ATOM 668 N N . ILE A 1 85 ? -8.704 6.992 18.743 1.00 95.06 85 ILE A N 1
ATOM 669 C CA . ILE A 1 85 ? -8.580 6.465 20.112 1.00 95.06 85 ILE A CA 1
ATOM 670 C C . ILE A 1 85 ? -8.659 7.590 21.152 1.00 95.06 85 ILE A C 1
ATOM 672 O O . ILE A 1 85 ? -9.385 7.478 22.140 1.00 95.06 85 ILE A O 1
ATOM 676 N N . LYS A 1 86 ? -7.955 8.710 20.938 1.00 95.56 86 LYS A N 1
ATOM 677 C CA . LYS A 1 86 ? -7.975 9.857 21.868 1.00 95.56 86 LYS A CA 1
ATOM 678 C C . LYS A 1 86 ? -9.355 10.490 22.023 1.00 95.56 86 LYS A C 1
ATOM 680 O O . LYS A 1 86 ? -9.611 11.106 23.055 1.00 95.56 86 LYS A O 1
ATOM 685 N N . ARG A 1 87 ? -10.240 10.336 21.033 1.00 95.69 87 ARG A N 1
ATOM 686 C CA . ARG A 1 87 ? -11.633 10.798 21.116 1.00 95.69 87 ARG A CA 1
ATOM 687 C C . ARG A 1 87 ? -12.502 9.943 22.038 1.00 95.69 87 ARG A C 1
ATOM 689 O O . ARG A 1 87 ? -13.619 10.361 22.307 1.00 95.69 87 ARG A O 1
ATOM 696 N N . LYS A 1 88 ? -11.985 8.815 22.546 1.00 94.38 88 LYS A N 1
ATOM 697 C CA . LYS A 1 88 ? -12.686 7.885 23.443 1.00 94.38 88 LYS A CA 1
ATOM 698 C C . LYS A 1 88 ? -14.032 7.435 22.860 1.00 94.38 88 LYS A C 1
ATOM 700 O O . LYS A 1 88 ? -15.075 7.792 23.401 1.00 94.38 88 LYS A O 1
ATOM 705 N N . PRO A 1 89 ? -14.015 6.699 21.735 1.00 95.12 89 PRO A N 1
ATOM 706 C CA . PRO A 1 89 ? -15.237 6.109 21.210 1.00 95.12 89 PRO A CA 1
ATOM 707 C C . PRO A 1 89 ? -15.876 5.201 22.268 1.00 95.12 89 PRO A C 1
ATOM 709 O O . PRO A 1 89 ? -15.169 4.545 23.031 1.00 95.12 89 PRO A O 1
ATOM 712 N N . ASP A 1 90 ? -17.202 5.150 22.275 1.00 96.44 90 ASP A N 1
ATOM 713 C CA . ASP A 1 90 ? -18.033 4.353 23.185 1.00 96.44 90 ASP A CA 1
ATOM 714 C C . ASP A 1 90 ? -18.642 3.112 22.508 1.00 96.44 90 ASP A C 1
ATOM 716 O O . ASP A 1 90 ? -19.205 2.242 23.170 1.00 96.44 90 ASP A O 1
ATOM 720 N N . LEU A 1 91 ? -18.491 2.995 21.186 1.00 95.81 91 LEU A N 1
ATOM 721 C CA . LEU A 1 91 ? -18.968 1.871 20.392 1.00 95.81 91 LEU A CA 1
ATOM 722 C C . LEU A 1 91 ? -17.921 1.445 19.359 1.00 95.81 91 LEU A C 1
ATOM 724 O O . LEU A 1 91 ? -17.363 2.262 18.626 1.00 95.81 91 LEU A O 1
ATOM 728 N N . LEU A 1 92 ? -17.705 0.132 19.250 1.00 96.38 92 LEU A N 1
ATOM 729 C CA . LEU A 1 92 ? -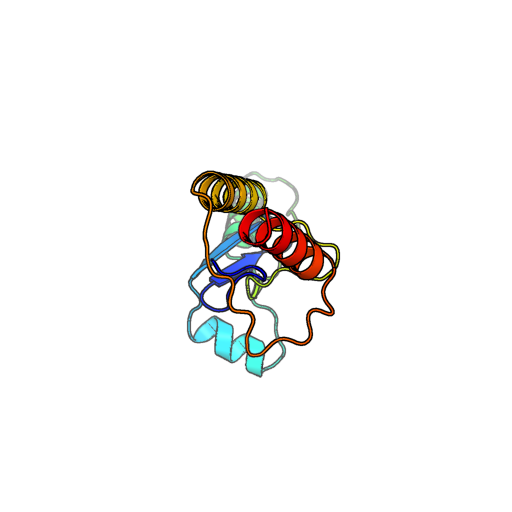16.901 -0.488 18.199 1.00 96.38 92 LEU A CA 1
ATOM 730 C C . LEU A 1 92 ? -17.730 -1.550 17.479 1.00 96.38 92 LEU A C 1
ATOM 732 O O . LEU A 1 92 ? -18.170 -2.521 18.089 1.00 96.38 92 LEU A O 1
ATOM 736 N N . ILE A 1 93 ? -17.883 -1.396 16.165 1.00 96.44 93 ILE A N 1
ATOM 737 C CA . ILE A 1 93 ? -18.561 -2.370 15.310 1.00 96.44 93 ILE A CA 1
ATOM 738 C C . ILE A 1 93 ? -17.525 -3.042 14.412 1.00 96.44 93 ILE A C 1
ATOM 740 O O . ILE A 1 93 ? -16.812 -2.380 13.660 1.00 96.44 93 ILE A O 1
ATOM 744 N N . VAL A 1 94 ? -17.470 -4.372 14.465 1.00 95.69 94 VAL A N 1
ATOM 745 C CA . VAL A 1 94 ? -16.668 -5.192 13.552 1.00 95.69 94 VAL A CA 1
ATOM 746 C C . VAL A 1 94 ? -17.619 -6.050 12.733 1.00 95.69 94 VAL A C 1
ATOM 748 O O . VAL A 1 94 ? -18.361 -6.856 13.285 1.00 95.69 94 VAL A O 1
ATOM 751 N N . MET A 1 95 ? -17.596 -5.886 11.414 1.00 96.69 95 MET A N 1
ATOM 752 C CA . MET A 1 95 ? -18.494 -6.592 10.501 1.00 96.69 95 MET A CA 1
ATOM 753 C C . MET A 1 95 ? -17.757 -7.083 9.259 1.00 96.69 95 MET A C 1
ATOM 755 O O . MET A 1 95 ? -16.793 -6.462 8.816 1.00 96.69 95 MET A O 1
ATOM 759 N N . GLY A 1 96 ? -18.212 -8.212 8.708 1.00 95.19 96 GLY A N 1
ATOM 760 C CA . GLY A 1 96 ? -17.726 -8.725 7.423 1.00 95.19 96 GLY A CA 1
ATOM 761 C C . GLY A 1 96 ? -16.243 -9.119 7.395 1.00 95.19 96 GLY A C 1
ATOM 762 O O . GLY A 1 96 ? -15.624 -9.071 6.339 1.00 95.19 96 GLY A O 1
ATOM 763 N N . THR A 1 97 ? -15.639 -9.485 8.531 1.00 94.06 97 THR A N 1
ATOM 764 C CA . THR A 1 97 ? -14.219 -9.867 8.591 1.00 94.06 97 THR A CA 1
ATOM 765 C C . THR A 1 97 ? -13.962 -10.986 9.590 1.00 94.06 97 THR A C 1
ATOM 767 O O . THR A 1 97 ? -14.526 -11.010 10.680 1.00 94.06 97 THR A O 1
ATOM 770 N N . SER A 1 98 ? -13.062 -11.906 9.237 1.00 94.69 98 SER A N 1
ATOM 771 C CA . SER A 1 98 ? -12.611 -12.977 10.131 1.00 94.69 98 SER A CA 1
ATOM 772 C C . SER A 1 98 ? -11.428 -12.571 11.024 1.00 94.69 98 SER A C 1
ATOM 774 O O . SER A 1 98 ? -10.913 -13.414 11.754 1.00 94.69 98 SER A O 1
ATOM 776 N N . LEU A 1 99 ? -10.916 -11.336 10.899 1.00 92.94 99 LEU A N 1
ATOM 777 C CA . LEU A 1 99 ? -9.764 -10.807 11.654 1.00 92.94 99 LEU A CA 1
ATOM 778 C C . LEU A 1 99 ? -8.517 -11.718 11.674 1.00 92.94 99 LEU A C 1
ATOM 780 O O . LEU A 1 99 ? -7.810 -11.816 12.681 1.00 92.94 99 LEU A O 1
ATOM 784 N N . LYS A 1 100 ? -8.220 -12.386 10.552 1.00 91.38 100 LYS A N 1
ATOM 785 C CA . LYS A 1 100 ? -7.042 -13.268 10.429 1.00 91.38 100 LYS A CA 1
ATOM 786 C C . LYS A 1 100 ? -5.738 -12.501 10.181 1.00 91.38 100 LYS A C 1
ATOM 788 O O . LYS A 1 100 ? -4.670 -12.984 10.539 1.00 91.38 100 LYS A O 1
ATOM 793 N N . VAL A 1 101 ? -5.817 -11.302 9.602 1.00 89.25 101 VAL A N 1
ATOM 794 C CA . VAL A 1 101 ? -4.646 -10.459 9.322 1.00 89.25 101 VAL A CA 1
ATOM 795 C C . VAL A 1 101 ? -4.130 -9.826 10.617 1.00 89.25 101 VAL A C 1
ATOM 797 O O . VAL A 1 101 ? -4.874 -9.132 11.312 1.00 89.25 101 VAL A O 1
ATOM 800 N N . HIS A 1 102 ? -2.844 -10.030 10.926 1.00 86.75 102 HIS A N 1
ATOM 801 C CA . HIS A 1 102 ? -2.236 -9.595 12.190 1.00 86.75 102 HIS A CA 1
ATOM 802 C C . HIS A 1 102 ? -2.377 -8.085 12.445 1.00 86.75 102 HIS A C 1
ATOM 804 O O . HIS A 1 102 ? -2.822 -7.695 13.523 1.00 86.75 102 HIS A O 1
ATOM 810 N N . GLY A 1 103 ? -2.053 -7.241 11.457 1.00 84.56 103 GLY A N 1
ATOM 811 C CA . GLY A 1 103 ? -2.120 -5.780 11.604 1.00 84.56 103 GLY A CA 1
ATOM 812 C C . GLY A 1 103 ? -3.522 -5.285 11.969 1.00 84.56 103 GLY A C 1
ATOM 813 O O . GLY A 1 103 ? -3.691 -4.555 12.943 1.00 84.56 103 GLY A O 1
ATOM 814 N N . LEU A 1 104 ? -4.546 -5.778 11.263 1.00 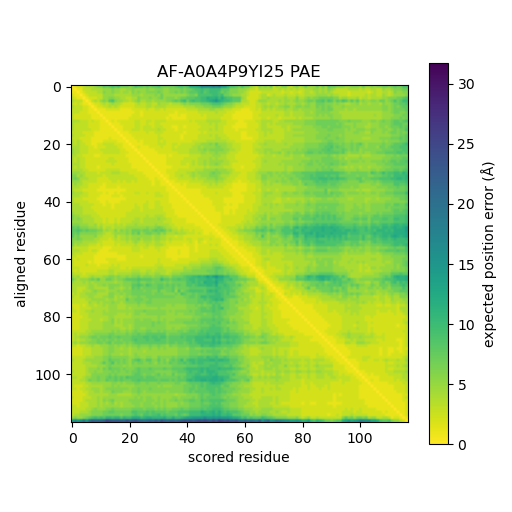88.56 104 LEU A N 1
ATOM 815 C CA . LEU A 1 104 ? -5.940 -5.433 11.543 1.00 88.56 104 LEU A CA 1
ATOM 816 C C . LEU A 1 104 ? -6.385 -5.927 12.927 1.00 88.56 104 LEU A C 1
ATOM 818 O O . LEU A 1 104 ? -7.064 -5.209 13.657 1.00 88.56 104 LEU A O 1
ATOM 822 N N . LYS A 1 105 ? -5.966 -7.136 13.319 1.00 92.44 105 LYS A N 1
ATOM 823 C CA . LYS A 1 105 ? -6.273 -7.696 14.640 1.00 92.44 105 LYS A CA 1
ATOM 824 C C . LYS A 1 105 ? -5.705 -6.838 15.774 1.00 92.44 105 LYS A C 1
ATOM 826 O O . LYS A 1 105 ? -6.375 -6.681 16.792 1.00 92.44 105 LYS A O 1
ATOM 831 N N . GLN A 1 106 ? -4.497 -6.293 15.622 1.00 91.44 106 GLN A N 1
ATOM 832 C CA . GLN A 1 106 ? -3.908 -5.402 16.630 1.00 91.44 106 GLN A CA 1
ATOM 833 C C . GLN A 1 106 ? -4.645 -4.065 16.712 1.00 91.44 106 GLN A C 1
ATOM 835 O O . GLN A 1 106 ? -4.971 -3.630 17.814 1.00 91.44 106 GLN A O 1
ATOM 840 N N . LEU A 1 107 ? -4.988 -3.473 15.565 1.00 92.00 107 LEU A N 1
ATOM 841 C CA . LEU A 1 107 ? -5.770 -2.237 15.501 1.00 92.00 107 LEU A CA 1
ATOM 842 C C . LEU A 1 107 ? -7.119 -2.398 16.214 1.00 92.00 107 LEU A C 1
ATOM 844 O O . LEU A 1 107 ? -7.450 -1.620 17.104 1.00 92.00 107 LEU A O 1
ATOM 848 N N . VAL A 1 108 ? -7.868 -3.462 15.906 1.00 94.94 108 VAL A N 1
ATOM 849 C CA . VAL A 1 108 ? -9.159 -3.740 16.560 1.00 94.94 108 VAL A CA 1
ATOM 850 C C . VAL A 1 108 ? -8.994 -3.925 18.070 1.00 94.94 108 VAL A C 1
ATOM 852 O O . VAL A 1 108 ? -9.798 -3.406 18.840 1.00 94.94 108 VAL A O 1
ATOM 855 N N . LYS A 1 109 ? -7.935 -4.611 18.520 1.00 94.75 109 LYS A N 1
ATOM 856 C CA . LYS A 1 109 ? -7.641 -4.756 19.954 1.00 94.75 109 LYS A CA 1
ATOM 857 C C . LYS A 1 109 ? -7.364 -3.419 20.640 1.00 94.75 109 LYS A C 1
ATOM 859 O O . LYS A 1 109 ? -7.737 -3.272 21.799 1.00 94.75 109 LYS A O 1
ATOM 864 N N . GLN A 1 110 ? -6.698 -2.476 19.974 1.00 94.06 110 GLN A N 1
ATOM 865 C CA . GLN A 1 110 ? -6.446 -1.146 20.536 1.00 94.06 110 GLN A CA 1
ATOM 866 C C . GLN A 1 110 ? -7.758 -0.388 20.752 1.00 94.06 110 GLN A C 1
ATOM 868 O O . GLN A 1 110 ? -8.021 0.034 21.874 1.00 94.06 110 GLN A O 1
ATOM 87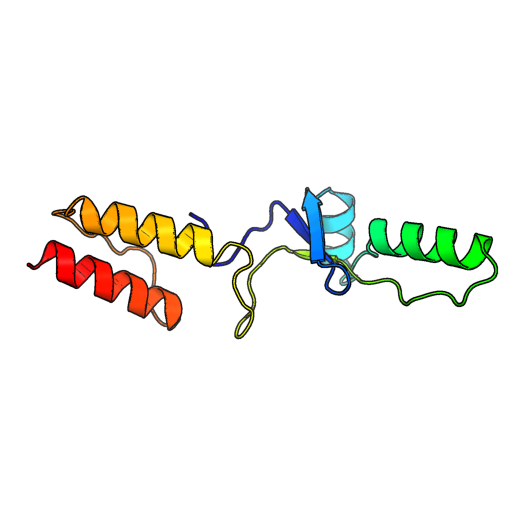3 N N . PHE A 1 111 ? -8.623 -0.321 19.736 1.00 95.50 111 PHE A N 1
ATOM 874 C CA . PHE A 1 111 ? -9.944 0.305 19.871 1.00 95.50 111 PHE A CA 1
ATOM 875 C C . PHE A 1 111 ? -10.811 -0.377 20.931 1.00 95.50 111 PHE A C 1
ATOM 877 O O . PHE A 1 111 ? -11.420 0.298 21.754 1.00 95.50 111 PHE A O 1
ATOM 884 N N . ALA A 1 112 ? -10.830 -1.712 20.961 1.00 95.94 112 ALA A N 1
ATOM 885 C CA . ALA A 1 112 ? -11.622 -2.458 21.933 1.00 95.94 112 ALA A CA 1
ATOM 886 C C . ALA A 1 112 ? -11.196 -2.179 23.383 1.00 95.94 112 ALA A C 1
ATOM 888 O O . ALA A 1 112 ? -12.043 -2.196 24.269 1.00 95.94 112 ALA A O 1
ATOM 889 N N . LYS A 1 113 ? -9.906 -1.918 23.639 1.00 94.88 113 LYS A N 1
ATOM 890 C CA . LYS A 1 113 ? -9.438 -1.511 24.974 1.00 94.88 113 LYS A CA 1
ATOM 891 C C . LYS A 1 113 ? -9.957 -0.134 25.365 1.00 94.88 113 LYS A C 1
ATOM 893 O O . LYS A 1 113 ? -10.278 0.056 26.525 1.00 94.88 113 LYS A O 1
ATOM 898 N N . THR A 1 114 ? -10.017 0.799 24.420 1.00 95.31 114 THR A N 1
ATOM 899 C CA . THR A 1 114 ? -10.496 2.166 24.661 1.00 95.31 114 THR A CA 1
ATOM 900 C C . THR A 1 114 ? -12.003 2.227 24.873 1.00 95.31 114 THR A C 1
ATOM 902 O O . THR A 1 114 ? -12.460 3.004 25.695 1.00 95.31 114 THR A O 1
ATOM 905 N N . VAL A 1 115 ? -12.771 1.405 24.156 1.00 95.56 115 VAL A N 1
ATOM 906 C CA . VAL A 1 115 ? -14.234 1.349 24.314 1.00 95.56 115 VAL A CA 1
ATOM 907 C C . VAL A 1 115 ? -14.639 0.681 25.636 1.00 95.56 115 VAL A C 1
ATOM 909 O O . VAL A 1 115 ? -15.638 1.060 26.232 1.00 95.56 115 VAL A O 1
ATOM 912 N N . HIS A 1 116 ? -13.872 -0.309 26.107 1.00 91.69 116 HIS A N 1
ATOM 913 C CA . HIS A 1 116 ? -14.155 -1.027 27.359 1.00 91.69 116 HIS A CA 1
ATOM 914 C C . HIS A 1 116 ? -13.427 -0.463 28.596 1.00 91.69 116 HIS A C 1
ATOM 916 O O . HIS A 1 116 ? -13.434 -1.123 29.637 1.00 91.69 116 HIS A O 1
ATOM 922 N N . SER A 1 117 ? -12.762 0.693 28.489 1.00 72.69 117 SER A N 1
ATOM 923 C CA . SER A 1 117 ? -12.111 1.383 29.617 1.00 72.69 117 SER A CA 1
ATOM 924 C C . SER A 1 117 ? -13.004 2.463 30.202 1.00 72.69 117 SER A C 1
ATOM 926 O O . SER A 1 117 ? -13.099 2.524 31.444 1.00 72.69 117 SER A O 1
#

Radius of gyration: 19.66 Å; Cα contacts (8 Å, |Δi|>4): 122; chains: 1; bounding box: 44×25×54 Å

Solvent-accessible surface area (backbone atoms only — not comparable to full-atom values): 7041 Å² total; per-residue (Å²): 134,69,93,47,49,43,77,67,27,29,27,23,80,68,80,64,51,71,44,74,58,50,71,72,57,53,56,34,47,74,74,72,44,64,52,72,27,64,72,35,49,55,53,24,49,61,30,41,80,69,77,39,81,69,61,82,67,27,43,35,40,67,34,52,54,53,90,97,52,80,55,93,58,45,70,60,52,50,56,50,51,54,52,52,53,73,66,54,50,79,76,86,88,86,75,98,71,86,65,80,52,65,70,60,41,51,53,52,52,54,49,54,52,50,44,75,104

pLDDT: mean 93.21, std 4.51, range [72.69, 97.81]

Foldseek 3Di:
DPPFFDQQWKAWPPPRDIDGDDVVCVVCVVVVHFAWDPVLVVVQVVQVVVVHDGDDITTIDGGTADPPRDDPCNVVVVVVLVVVLVVQDQDDDDPDDPCPDPVSVVSSVSNVVSNVD

Sequence (117 aa):
IKLHGSLDQVRCMTCSNTFEIEDSHVESFEEGFAPECISCVEYQKKRIERGRRAPPVGFLRPNVVLYNENHPSGDIISSMVDKDIKRKPDLLIVMGTSLKVHGLKQLVKQFAKTVHS

Organism: Rozella allomycis (strain CSF55) (NCBI:txid988480)

Secondary structure (DSSP, 8-state):
--BTEEEEEEEETTT--EEE--HHHHHHHHTTPPPB-HHHHHHHHHHHHTTPPPPPPPBEEEEEPPTTPPPTTHHHHHHHHHHHHHT--S-----S----SHHHHHHHHHHHHHHT-

Mean predicted aligned error: 4.6 Å

InterPro domains:
  IPR003000 Sirtuin family [PF02146] (1-102)
  IPR026590 Sirtuin family, catalytic core domain [PS50305] (1-117)
  IPR029035 DHS-like NAD/FAD-binding domain superfamily [SSF52467] (2-113)